Protein AF-A0A022R621-F1 (afdb_monomer)

Organism: Erythranthe guttata (NCBI:txid4155)

pLDDT: mean 72.98, std 20.82, range [35.72, 96.56]

Radius of gyration: 16.79 Å; Cα contacts (8 Å, |Δi|>4): 32; chains: 1; bounding box: 37×46×30 Å

Mean predicted aligned error: 13.06 Å

Secondary structure (DSSP, 8-state):
---------GGGTS-GGG-TTT--HHHHHHHHHHHHHHT-SSGGGSPPHHHHHHHHTTSSHHHHHHHH--SS-TTSSGGG-----S-GGGGS---

Foldseek 3Di:
DDDDPPDDDLVVVDDPVVDPVPDDSVLSVQLVLLVVLQPDPDPVSRDDPVVSVCSNVPPDSVVSVCVVPVDPPVPPPVVPPPDPPPDPPPVVPDD

Sequence (95 aa):
GKKIQREKKIEQIVDTELGVTECDRIDVGEVLQVGLFCTQYSPATRPKMSEGVRMLEGDGLAEKWAAAHNNSNYIHTKSHARAMTRTTITRACVV

InterPro domains:
  IPR052059 Cysteine-rich Ser/Thr receptor-like kinase [PTHR47973] (5-62)

Structure (mmCIF, N/CA/C/O backbone):
data_AF-A0A022R621-F1
#
_entry.id   AF-A0A022R621-F1
#
loop_
_atom_site.group_PDB
_atom_site.id
_atom_site.type_symbol
_atom_site.label_atom_id
_atom_site.label_alt_id
_atom_site.label_comp_id
_atom_site.label_asym_id
_atom_site.label_entity_id
_atom_site.label_seq_id
_atom_site.pdbx_PDB_ins_code
_atom_site.Cartn_x
_atom_site.Cartn_y
_atom_site.Cartn_z
_atom_site.occupancy
_atom_site.B_iso_or_equiv
_atom_site.auth_seq_id
_atom_site.auth_comp_id
_atom_site.auth_asym_id
_atom_site.auth_atom_id
_atom_site.pdbx_PDB_model_num
ATOM 1 N N . GLY A 1 1 ? 22.681 18.106 20.315 1.00 40.97 1 GLY A N 1
ATOM 2 C CA . GLY A 1 1 ? 21.835 17.614 19.207 1.00 40.97 1 GLY A CA 1
ATOM 3 C C . GLY A 1 1 ? 20.574 16.993 19.773 1.00 40.97 1 GLY A C 1
ATOM 4 O O . GLY A 1 1 ? 20.680 16.231 20.725 1.00 40.97 1 GLY A O 1
ATOM 5 N N . LYS A 1 2 ? 19.392 17.354 19.258 1.00 42.66 2 LYS A N 1
ATOM 6 C CA . LYS A 1 2 ? 18.106 16.816 19.732 1.00 42.66 2 LYS A CA 1
ATOM 7 C C . LYS A 1 2 ? 17.913 15.403 19.170 1.00 42.66 2 LYS A C 1
ATOM 9 O O . LYS A 1 2 ? 17.904 15.223 17.957 1.00 42.66 2 LYS A O 1
ATOM 14 N N . LYS A 1 3 ? 17.793 14.405 20.047 1.00 51.91 3 LYS A N 1
ATOM 15 C CA . LYS A 1 3 ? 17.411 13.039 19.670 1.00 51.91 3 LYS A CA 1
ATOM 16 C C . LYS A 1 3 ? 15.911 13.049 19.369 1.00 51.91 3 LYS A C 1
ATOM 18 O O . LYS A 1 3 ? 15.112 13.254 20.275 1.00 51.91 3 LYS A O 1
ATOM 23 N N . ILE A 1 4 ? 15.540 12.884 18.102 1.00 62.47 4 ILE A N 1
ATOM 24 C CA . ILE A 1 4 ? 14.146 12.671 17.702 1.00 62.47 4 ILE A CA 1
ATOM 25 C C . ILE A 1 4 ? 13.777 11.265 18.177 1.00 62.47 4 ILE A C 1
ATOM 27 O O . ILE A 1 4 ? 14.284 10.278 17.643 1.00 62.47 4 ILE A O 1
ATOM 31 N N . GLN A 1 5 ? 12.950 11.171 19.217 1.00 55.19 5 GLN A N 1
ATOM 32 C CA . GLN A 1 5 ? 12.362 9.899 19.620 1.00 55.19 5 GLN A CA 1
ATOM 33 C C . GLN A 1 5 ? 11.378 9.479 18.523 1.00 55.19 5 GLN A C 1
ATOM 35 O O . GLN A 1 5 ? 10.393 10.166 18.272 1.00 55.19 5 GLN A O 1
ATOM 40 N N . ARG A 1 6 ? 11.687 8.393 17.804 1.00 57.91 6 ARG A N 1
ATOM 41 C CA . ARG A 1 6 ? 10.773 7.788 16.826 1.00 57.91 6 ARG A CA 1
ATOM 42 C C . ARG A 1 6 ? 9.819 6.856 17.565 1.00 57.91 6 ARG A C 1
ATOM 44 O O . ARG A 1 6 ? 9.982 5.641 17.511 1.00 57.9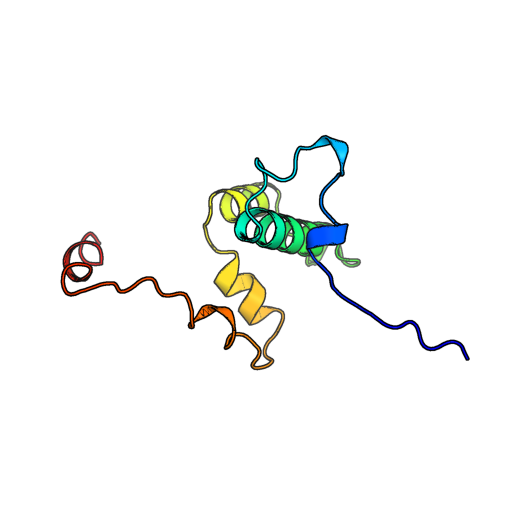1 6 ARG A O 1
ATOM 51 N N . GLU A 1 7 ? 8.848 7.417 18.269 1.00 58.22 7 GLU A N 1
ATOM 52 C CA . GLU A 1 7 ? 7.706 6.623 18.715 1.00 58.22 7 GLU A CA 1
ATOM 53 C C . GLU A 1 7 ? 6.795 6.363 17.507 1.00 58.22 7 GLU A C 1
ATOM 55 O O . GLU A 1 7 ? 6.429 7.282 16.776 1.00 58.22 7 GLU A O 1
ATOM 60 N N . LYS A 1 8 ? 6.489 5.089 17.239 1.00 61.12 8 LYS A N 1
ATOM 61 C CA . LYS A 1 8 ? 5.577 4.662 16.169 1.00 61.12 8 LYS A CA 1
ATOM 62 C C . LYS A 1 8 ? 4.280 4.181 16.805 1.00 61.12 8 LYS A C 1
ATOM 64 O O . LYS A 1 8 ? 4.153 2.996 17.106 1.00 61.12 8 LYS A O 1
ATOM 69 N N . LYS A 1 9 ? 3.323 5.083 17.017 1.00 71.00 9 LYS A N 1
ATOM 70 C CA . LYS A 1 9 ? 1.984 4.710 17.480 1.00 71.00 9 LYS A CA 1
ATOM 71 C C . LYS A 1 9 ? 1.008 4.775 16.305 1.00 71.00 9 LYS A C 1
ATOM 73 O O . LYS A 1 9 ? 0.671 5.860 15.853 1.00 71.00 9 LYS A O 1
ATOM 78 N N . ILE A 1 10 ? 0.554 3.616 15.817 1.00 71.50 10 ILE A N 1
ATOM 79 C CA . ILE A 1 10 ? -0.404 3.518 14.6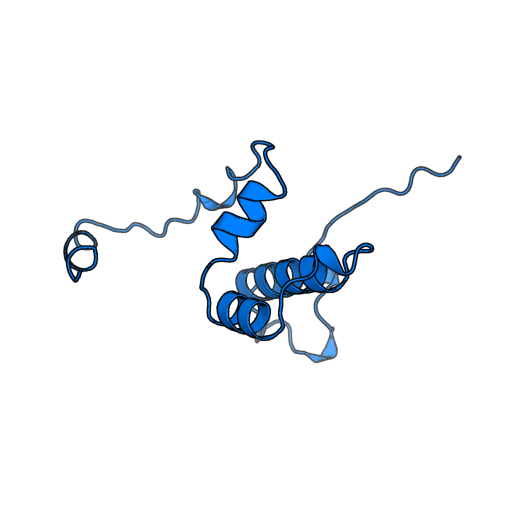93 1.00 71.50 10 ILE A CA 1
ATOM 80 C C . ILE A 1 10 ? -1.695 4.296 14.991 1.00 71.50 10 ILE A C 1
ATOM 82 O O . ILE A 1 10 ? -2.248 4.944 14.114 1.00 71.50 10 ILE A O 1
ATOM 86 N N . GLU A 1 11 ? -2.118 4.316 16.255 1.00 71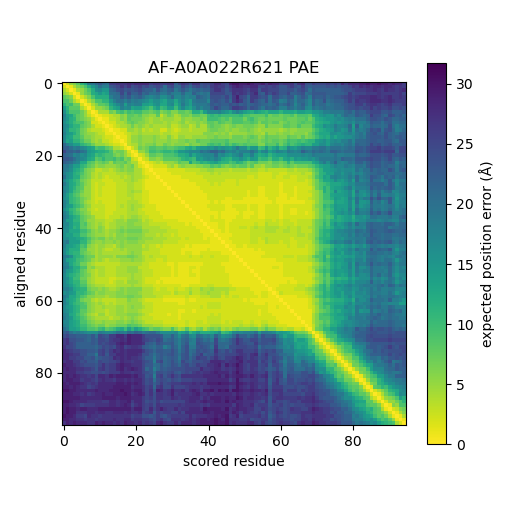.25 11 GLU A N 1
ATOM 87 C CA . GLU A 1 11 ? -3.307 5.047 16.719 1.00 71.25 11 GLU A CA 1
ATOM 88 C C . GLU A 1 11 ? -3.239 6.565 16.490 1.00 71.25 11 GL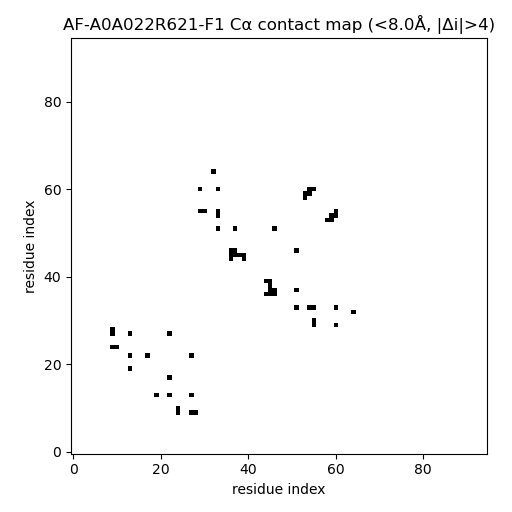U A C 1
ATOM 90 O O . GLU A 1 11 ? -4.271 7.217 16.504 1.00 71.25 11 GLU A O 1
ATOM 95 N N . GLN A 1 12 ? -2.047 7.139 16.306 1.00 78.62 12 GLN A N 1
ATOM 96 C CA . GLN A 1 12 ? -1.876 8.573 16.040 1.00 78.62 12 GLN A CA 1
ATOM 97 C C . GLN A 1 12 ? -1.893 8.909 14.543 1.00 78.62 12 GLN A C 1
ATOM 99 O O . GLN A 1 12 ? -1.748 10.072 14.181 1.00 78.62 12 GLN A O 1
ATOM 104 N N . ILE A 1 13 ? -1.993 7.894 13.680 1.00 80.75 13 ILE A N 1
ATOM 105 C CA . ILE A 1 13 ? -1.940 8.043 12.219 1.00 80.75 13 ILE A CA 1
ATOM 106 C C . ILE A 1 13 ? -3.351 8.087 11.624 1.00 80.75 13 ILE A C 1
ATOM 108 O O . ILE A 1 13 ? -3.541 8.637 10.544 1.00 80.75 13 ILE A O 1
ATOM 112 N N . VAL A 1 14 ? -4.337 7.522 12.324 1.00 83.00 14 VAL A N 1
ATOM 113 C CA . VAL A 1 14 ? -5.739 7.548 11.900 1.00 83.00 14 VAL A CA 1
ATOM 114 C C . VAL A 1 14 ? -6.306 8.944 12.139 1.00 83.00 14 VAL A C 1
ATOM 116 O O . VAL A 1 14 ? -6.136 9.499 13.225 1.00 83.00 14 VAL A O 1
ATOM 119 N N . ASP A 1 15 ? -6.966 9.503 11.124 1.00 84.44 15 ASP A N 1
ATOM 120 C CA . ASP A 1 15 ? -7.688 10.770 11.247 1.00 84.44 15 ASP A CA 1
ATOM 121 C C . ASP A 1 15 ? -8.756 10.656 12.346 1.00 84.44 15 ASP A C 1
ATOM 123 O O . ASP A 1 15 ? -9.499 9.673 12.410 1.00 84.44 15 ASP A O 1
ATOM 127 N N . THR A 1 16 ? -8.836 11.654 13.223 1.00 82.44 16 THR A N 1
ATOM 128 C CA . THR A 1 16 ? -9.803 11.675 14.326 1.00 82.44 16 THR A CA 1
ATOM 129 C C . THR A 1 16 ? -11.248 11.743 13.842 1.00 82.44 16 THR A C 1
ATOM 131 O O . THR A 1 16 ? -12.138 11.268 14.546 1.00 82.44 16 THR A O 1
ATOM 134 N N . GLU A 1 17 ? -11.479 12.276 12.641 1.00 83.12 17 GLU A N 1
ATOM 135 C CA . GLU A 1 17 ? -12.807 12.400 12.034 1.00 83.12 17 GLU A CA 1
ATOM 136 C C . GLU A 1 17 ? -13.276 11.104 11.349 1.00 83.12 17 GLU A C 1
ATOM 138 O O . GLU A 1 17 ? -14.463 10.956 11.073 1.00 83.12 17 GLU A O 1
ATOM 143 N N . LEU A 1 18 ? -12.377 10.138 11.106 1.00 76.25 18 LEU A N 1
ATOM 144 C CA . LEU A 1 18 ? -12.704 8.863 10.444 1.00 76.25 18 LEU A CA 1
ATOM 145 C C . LEU A 1 18 ? -13.420 7.850 11.356 1.00 76.25 18 LEU A C 1
ATOM 147 O O . LEU A 1 18 ? -13.764 6.770 10.896 1.00 76.25 18 LEU A O 1
ATOM 151 N N . GLY A 1 19 ? -13.673 8.181 12.627 1.00 65.06 19 GLY A N 1
ATOM 152 C CA . GLY A 1 19 ? -14.369 7.299 13.564 1.00 65.06 19 GLY A CA 1
ATOM 153 C C . GLY A 1 19 ? -13.532 6.073 13.960 1.00 65.06 19 GLY A C 1
ATOM 154 O O . GLY A 1 19 ? -13.274 5.160 13.184 1.00 65.06 19 GLY A O 1
ATOM 155 N N . VAL A 1 20 ? -13.138 5.992 15.233 1.00 59.16 20 VAL A N 1
ATOM 156 C CA . VAL A 1 20 ? -12.209 4.955 15.744 1.00 59.16 20 VAL A CA 1
ATOM 157 C C . VAL A 1 20 ? -12.752 3.519 15.600 1.00 59.16 20 VAL A C 1
ATOM 159 O O . VAL A 1 20 ? -11.999 2.554 15.693 1.00 59.16 20 VAL A O 1
ATOM 162 N N . THR A 1 21 ? -14.059 3.360 15.387 1.00 67.19 21 THR A N 1
ATOM 163 C CA . THR A 1 21 ? -14.733 2.062 15.246 1.00 67.19 21 THR A CA 1
ATOM 164 C C . THR A 1 21 ? -14.676 1.475 13.838 1.00 67.19 21 THR A C 1
ATOM 166 O O . THR A 1 21 ? -14.936 0.284 13.694 1.00 67.19 21 THR A O 1
ATOM 169 N N . GLU A 1 22 ? -14.376 2.279 12.814 1.00 66.12 22 GLU A N 1
ATOM 170 C CA . GLU A 1 22 ? -14.429 1.851 11.406 1.00 66.12 22 GLU A CA 1
ATOM 171 C C . GLU A 1 22 ? -13.059 1.433 10.853 1.00 66.12 22 GLU A C 1
ATOM 173 O O . GLU A 1 22 ? -12.991 0.697 9.873 1.00 66.12 22 GLU A O 1
ATOM 178 N N . CYS A 1 23 ? -11.962 1.844 11.498 1.00 69.31 23 CYS A N 1
ATOM 179 C CA . CYS A 1 23 ? -10.606 1.487 11.084 1.00 69.31 23 CYS A CA 1
ATOM 180 C C . CYS A 1 23 ? -10.027 0.355 11.946 1.00 69.31 23 CYS A C 1
ATOM 182 O O . CYS A 1 23 ? -9.596 0.592 13.080 1.00 69.31 23 CYS A O 1
ATOM 184 N N . ASP A 1 24 ? -9.945 -0.865 11.400 1.00 82.06 24 ASP A N 1
ATOM 185 C CA . ASP A 1 24 ? -9.154 -1.924 12.032 1.00 82.06 24 ASP A CA 1
ATOM 186 C C . ASP A 1 24 ? -7.669 -1.523 12.026 1.00 82.06 24 ASP A C 1
ATOM 188 O O . ASP A 1 24 ? -7.118 -1.012 11.048 1.00 82.06 24 ASP A O 1
ATOM 192 N N . ARG A 1 25 ? -6.988 -1.761 13.148 1.00 79.75 25 ARG A N 1
ATOM 193 C CA . ARG A 1 25 ? -5.557 -1.481 13.309 1.00 79.75 25 ARG A CA 1
ATOM 194 C C . ARG A 1 25 ? -4.711 -2.241 12.295 1.00 79.75 25 ARG A C 1
ATOM 196 O O . ARG A 1 25 ? -3.625 -1.769 11.957 1.00 79.75 25 ARG A O 1
ATOM 203 N N . ILE A 1 26 ? -5.179 -3.416 11.874 1.00 83.56 26 ILE A N 1
ATOM 204 C CA . ILE A 1 26 ? -4.513 -4.240 10.864 1.00 83.56 26 ILE A CA 1
ATOM 205 C C . ILE A 1 26 ? -4.550 -3.515 9.517 1.00 83.56 26 ILE A C 1
ATOM 207 O O . ILE A 1 26 ? -3.482 -3.200 8.993 1.00 83.56 26 ILE A O 1
ATOM 211 N N . ASP A 1 27 ? -5.738 -3.135 9.046 1.00 86.25 27 ASP A N 1
ATOM 212 C CA . ASP A 1 27 ? -5.931 -2.433 7.771 1.00 86.25 27 ASP A CA 1
ATOM 213 C C . ASP A 1 27 ? -5.148 -1.117 7.727 1.00 86.25 27 ASP A C 1
ATOM 215 O O . ASP A 1 27 ? -4.427 -0.836 6.771 1.00 86.25 27 ASP A O 1
ATOM 219 N N . VAL A 1 28 ? -5.198 -0.326 8.805 1.00 87.44 28 VAL A N 1
ATOM 220 C CA . VAL A 1 28 ? -4.407 0.912 8.917 1.00 87.44 28 VAL A CA 1
ATOM 221 C C . VAL A 1 28 ? -2.912 0.615 8.8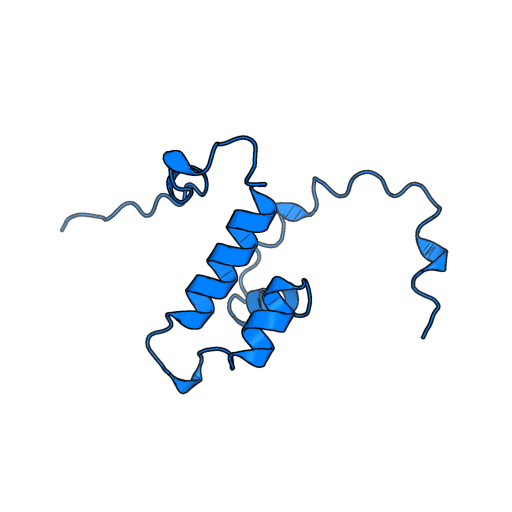13 1.00 87.44 28 VAL A C 1
ATOM 223 O O . VAL A 1 28 ? -2.169 1.355 8.166 1.00 87.44 28 VAL A O 1
ATOM 226 N N . GLY A 1 29 ? -2.454 -0.460 9.456 1.00 87.69 29 GLY A N 1
ATOM 227 C CA . GLY A 1 29 ? -1.071 -0.907 9.389 1.00 87.69 29 GLY A CA 1
ATOM 228 C C . GLY A 1 29 ? -0.654 -1.282 7.969 1.00 87.69 29 GLY A C 1
ATOM 229 O O . GLY A 1 29 ? 0.404 -0.845 7.517 1.00 87.69 29 GLY A O 1
ATOM 230 N N . GLU A 1 30 ? -1.475 -2.046 7.256 1.00 90.94 30 GLU A N 1
ATOM 231 C CA . GLU A 1 30 ? -1.205 -2.477 5.884 1.00 90.94 30 GLU A CA 1
ATOM 232 C C . GLU A 1 30 ? -1.224 -1.297 4.911 1.00 90.94 30 GLU A C 1
ATOM 234 O O . GLU A 1 30 ? -0.246 -1.081 4.192 1.00 90.94 30 GLU A O 1
ATOM 239 N N . VAL A 1 31 ? -2.253 -0.448 4.966 1.00 92.19 31 VAL A N 1
ATOM 240 C CA . VAL A 1 31 ? -2.346 0.776 4.155 1.00 92.19 31 VAL A CA 1
ATOM 241 C C . VAL A 1 31 ? -1.150 1.693 4.411 1.00 92.19 31 VAL A C 1
ATOM 243 O O . VAL A 1 31 ? -0.560 2.224 3.467 1.00 92.19 31 VAL A O 1
ATOM 246 N N . LEU A 1 32 ? -0.722 1.839 5.669 1.00 91.56 32 LEU A N 1
ATOM 247 C CA . LEU A 1 32 ? 0.475 2.604 6.010 1.00 91.56 32 LEU A CA 1
ATOM 248 C C . LEU A 1 32 ? 1.741 1.994 5.392 1.00 91.56 32 LEU A C 1
ATOM 250 O O . LEU A 1 32 ? 2.586 2.735 4.888 1.00 91.56 32 LEU A O 1
ATOM 254 N N . GLN A 1 33 ? 1.892 0.667 5.409 1.00 92.88 33 GLN A N 1
ATOM 255 C CA . GLN A 1 33 ? 3.021 -0.015 4.768 1.00 92.88 33 GLN A CA 1
ATOM 256 C C . GLN A 1 33 ? 3.021 0.186 3.247 1.00 92.88 33 GLN A C 1
ATOM 258 O O . GLN A 1 33 ? 4.076 0.488 2.679 1.00 92.88 33 GLN A O 1
ATOM 263 N N . VAL A 1 34 ? 1.859 0.103 2.588 1.00 94.81 34 VAL A N 1
ATOM 264 C CA . VAL A 1 34 ? 1.727 0.434 1.158 1.00 94.81 34 VAL A CA 1
ATOM 265 C C . VAL A 1 34 ? 2.111 1.897 0.913 1.00 94.81 34 VAL A C 1
ATOM 267 O O . VAL A 1 34 ? 2.935 2.183 0.044 1.00 94.81 34 VAL A O 1
ATOM 270 N N . GLY A 1 35 ? 1.599 2.832 1.720 1.00 94.38 35 GLY A N 1
ATOM 271 C CA . GLY A 1 35 ? 1.922 4.259 1.629 1.00 94.38 35 GLY A CA 1
ATOM 272 C C . GLY A 1 35 ? 3.417 4.556 1.801 1.00 94.38 35 GLY A C 1
ATOM 273 O O . GLY A 1 35 ? 3.987 5.368 1.066 1.00 94.38 35 GLY A O 1
ATOM 274 N N . LEU A 1 36 ? 4.086 3.845 2.713 1.00 92.50 36 LEU A N 1
ATOM 275 C CA . LEU A 1 36 ? 5.539 3.898 2.903 1.00 92.50 36 LEU A CA 1
ATOM 276 C C . LEU A 1 36 ? 6.302 3.433 1.657 1.00 92.50 36 LEU A C 1
ATOM 278 O O . LEU A 1 36 ? 7.301 4.053 1.296 1.00 92.50 36 LEU A O 1
ATOM 282 N N . PHE A 1 37 ? 5.838 2.384 0.975 1.00 93.56 37 PHE A N 1
ATOM 283 C CA . PHE A 1 37 ? 6.418 1.958 -0.300 1.00 93.56 37 PHE A CA 1
ATOM 284 C C . PHE A 1 37 ? 6.174 2.984 -1.421 1.00 93.56 37 PHE A C 1
ATOM 286 O O . PHE A 1 37 ? 7.086 3.280 -2.193 1.00 93.56 37 PHE A O 1
ATOM 293 N N . CYS A 1 38 ? 4.982 3.581 -1.494 1.00 95.56 38 CYS A N 1
ATOM 294 C CA . CYS A 1 38 ? 4.622 4.575 -2.513 1.00 95.56 38 CYS A CA 1
ATOM 295 C C . CYS A 1 38 ? 5.393 5.899 -2.394 1.00 95.56 38 CYS A C 1
ATOM 297 O O . CYS A 1 38 ? 5.616 6.579 -3.395 1.00 95.56 38 CYS A O 1
ATOM 299 N N . THR A 1 39 ? 5.820 6.269 -1.186 1.00 93.88 39 THR A N 1
ATOM 300 C CA . THR A 1 39 ? 6.476 7.559 -0.903 1.00 93.88 39 THR A CA 1
ATOM 301 C C . THR A 1 39 ? 7.999 7.466 -0.810 1.00 93.88 39 THR A C 1
ATOM 303 O O . THR A 1 39 ? 8.662 8.425 -0.411 1.00 93.88 39 THR A O 1
ATOM 306 N N . GLN A 1 40 ? 8.590 6.335 -1.215 1.00 89.75 40 GLN A N 1
ATOM 307 C CA . GLN A 1 40 ? 10.040 6.167 -1.200 1.00 89.75 40 GLN A CA 1
ATOM 308 C C . GLN A 1 40 ? 10.752 7.235 -2.037 1.00 89.75 40 GLN A C 1
ATOM 310 O O . GLN A 1 40 ? 10.294 7.653 -3.106 1.00 89.75 40 GLN A O 1
ATOM 315 N N . TYR A 1 41 ? 11.912 7.663 -1.538 1.00 93.25 41 TYR A N 1
ATOM 316 C CA . TYR A 1 41 ? 12.724 8.699 -2.170 1.00 93.25 41 TYR A CA 1
ATOM 317 C C . TYR A 1 41 ? 13.070 8.346 -3.623 1.00 93.25 41 TYR A C 1
ATOM 319 O O . TYR A 1 41 ? 12.877 9.168 -4.516 1.00 93.25 41 TYR A O 1
ATOM 327 N N . SER A 1 42 ? 13.510 7.106 -3.865 1.00 92.81 42 SER A N 1
ATOM 328 C CA . SER A 1 42 ? 13.811 6.616 -5.210 1.00 92.81 42 SER A CA 1
ATOM 329 C C . SER A 1 42 ? 12.526 6.239 -5.956 1.00 92.81 42 SER A C 1
ATOM 331 O O . SER A 1 42 ? 11.799 5.360 -5.495 1.00 92.81 42 SER A O 1
ATOM 333 N N . PRO A 1 43 ? 12.242 6.825 -7.135 1.00 92.75 43 PRO A N 1
ATOM 334 C CA . PRO A 1 43 ? 11.091 6.429 -7.946 1.00 92.75 43 PRO A CA 1
ATOM 335 C C . PRO A 1 43 ? 11.143 4.967 -8.398 1.00 92.75 43 PRO A C 1
ATOM 337 O O . PRO A 1 43 ? 10.100 4.344 -8.557 1.00 92.75 43 PRO A O 1
ATOM 340 N N . ALA A 1 44 ? 12.346 4.411 -8.576 1.00 92.88 44 ALA A N 1
ATOM 341 C CA . ALA A 1 44 ? 12.540 3.046 -9.061 1.00 92.88 44 ALA A CA 1
ATOM 342 C C . ALA A 1 44 ? 12.140 1.968 -8.041 1.00 92.88 44 ALA A C 1
ATOM 344 O O . ALA A 1 44 ? 11.922 0.823 -8.423 1.00 92.88 44 ALA A O 1
ATOM 345 N N . THR A 1 45 ? 12.064 2.314 -6.753 1.00 90.12 45 THR A N 1
ATOM 346 C CA . THR A 1 45 ? 11.692 1.374 -5.685 1.00 90.12 45 THR A CA 1
ATOM 347 C C . THR A 1 45 ? 10.214 1.474 -5.303 1.00 90.12 45 THR A C 1
ATOM 349 O O . THR A 1 45 ? 9.703 0.621 -4.575 1.00 90.12 45 THR A O 1
ATOM 352 N N . ARG A 1 46 ? 9.505 2.486 -5.824 1.00 94.31 46 ARG A N 1
ATOM 353 C CA . ARG A 1 46 ? 8.060 2.628 -5.643 1.00 94.31 46 ARG A CA 1
ATOM 354 C C . ARG A 1 46 ? 7.333 1.507 -6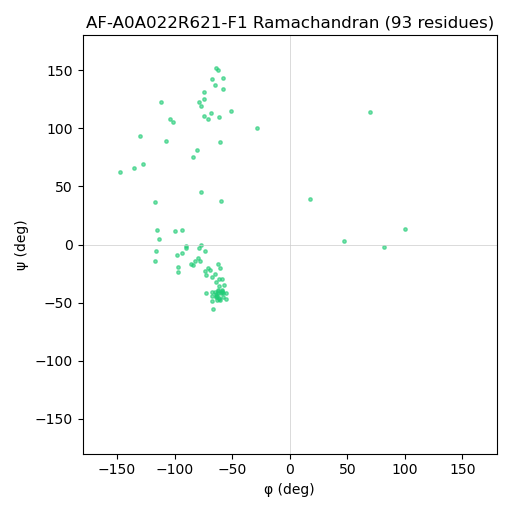.390 1.00 94.31 46 ARG A C 1
ATOM 356 O O . ARG A 1 46 ? 7.742 1.143 -7.495 1.00 94.31 46 ARG A O 1
ATOM 363 N N . PRO A 1 47 ? 6.246 0.967 -5.824 1.00 96.00 47 PRO A N 1
ATOM 364 C CA . PRO A 1 47 ? 5.416 0.002 -6.523 1.00 96.00 47 PRO A CA 1
ATOM 365 C C . PRO A 1 47 ? 4.795 0.638 -7.768 1.00 96.00 47 PRO A C 1
ATOM 367 O O . PRO A 1 47 ? 4.487 1.833 -7.798 1.00 96.00 47 PRO A O 1
ATOM 370 N N . LYS A 1 48 ? 4.543 -0.186 -8.787 1.00 96.50 48 LYS A N 1
ATOM 371 C CA . LYS A 1 48 ? 3.611 0.210 -9.850 1.00 96.50 48 LYS A CA 1
ATOM 372 C C . LYS A 1 48 ? 2.220 0.380 -9.242 1.00 96.50 48 LYS A C 1
ATOM 374 O O . LYS A 1 48 ? 1.873 -0.328 -8.303 1.00 96.50 48 LYS A O 1
ATOM 379 N N . MET A 1 49 ? 1.386 1.241 -9.821 1.00 95.06 49 MET A N 1
ATOM 380 C CA . MET A 1 49 ? 0.016 1.431 -9.324 1.00 95.06 49 MET A CA 1
ATOM 381 C C . MET A 1 49 ? -0.777 0.119 -9.251 1.00 95.06 49 MET A C 1
ATOM 383 O O . MET A 1 49 ? -1.430 -0.137 -8.248 1.00 95.06 49 MET A O 1
ATOM 387 N N . SER A 1 50 ? -0.659 -0.749 -10.261 1.00 96.50 50 SER A N 1
ATOM 388 C CA . SER A 1 50 ? -1.313 -2.066 -10.266 1.00 96.50 50 SER A CA 1
ATOM 389 C C . SER A 1 50 ? -0.808 -3.004 -9.169 1.00 96.50 50 SER A C 1
ATOM 391 O O . SER A 1 50 ? -1.562 -3.820 -8.656 1.00 96.50 50 SER A O 1
ATOM 393 N N . GLU A 1 51 ? 0.464 -2.892 -8.799 1.00 96.56 51 GLU A N 1
ATOM 394 C CA . GLU A 1 51 ? 1.040 -3.651 -7.693 1.00 96.56 51 GLU A CA 1
ATOM 395 C C . GLU A 1 51 ? 0.544 -3.109 -6.349 1.00 96.56 51 GLU A C 1
ATOM 397 O O . GLU A 1 51 ? 0.160 -3.887 -5.488 1.00 96.56 51 GLU A O 1
ATOM 402 N N . GLY A 1 52 ? 0.473 -1.782 -6.198 1.00 95.00 52 GLY A N 1
ATOM 403 C CA . GLY A 1 52 ? -0.101 -1.147 -5.012 1.00 95.00 52 GLY A CA 1
ATOM 404 C C . GLY A 1 52 ? -1.562 -1.540 -4.781 1.00 95.00 52 GLY A C 1
ATOM 405 O O . GLY A 1 52 ? -1.931 -1.829 -3.650 1.00 95.00 52 GLY A O 1
ATOM 406 N N . VAL A 1 53 ? -2.372 -1.621 -5.843 1.00 96.31 53 VAL A N 1
ATOM 407 C CA . VAL A 1 53 ? -3.763 -2.101 -5.749 1.00 96.31 53 VAL A CA 1
ATOM 408 C C . VAL A 1 53 ? -3.814 -3.556 -5.284 1.00 96.31 53 VAL A C 1
ATOM 410 O O . VAL A 1 53 ? -4.508 -3.838 -4.316 1.00 96.31 53 VAL A O 1
ATOM 413 N N . ARG A 1 54 ? -3.018 -4.456 -5.877 1.00 95.94 54 ARG A N 1
ATOM 414 C CA . ARG A 1 54 ? -2.959 -5.863 -5.434 1.00 95.94 54 ARG A CA 1
ATOM 415 C C . ARG A 1 54 ? -2.550 -5.999 -3.967 1.00 95.94 54 ARG A C 1
ATOM 417 O O . ARG A 1 54 ? -3.133 -6.795 -3.241 1.00 95.94 54 ARG A O 1
ATOM 424 N N . MET A 1 55 ? -1.597 -5.181 -3.519 1.00 95.75 55 MET A N 1
ATOM 425 C CA . MET A 1 55 ? -1.185 -5.135 -2.114 1.00 95.75 55 MET A CA 1
ATOM 426 C C . MET A 1 55 ? -2.331 -4.698 -1.192 1.00 95.75 55 MET A C 1
ATOM 428 O O . MET A 1 55 ? -2.474 -5.266 -0.116 1.00 95.75 55 MET A O 1
ATOM 432 N N . LEU A 1 56 ? -3.157 -3.731 -1.610 1.00 94.50 56 LEU A N 1
ATOM 433 C CA . LEU A 1 56 ? -4.344 -3.294 -0.861 1.00 94.50 56 LEU A CA 1
ATOM 434 C C . LEU A 1 56 ? -5.489 -4.318 -0.894 1.00 94.50 56 LEU A C 1
ATOM 436 O O . LEU A 1 56 ? -6.295 -4.358 0.027 1.00 94.50 56 LEU A O 1
ATOM 440 N N . GLU A 1 57 ? -5.556 -5.157 -1.925 1.00 94.62 57 GLU A N 1
ATOM 441 C CA . GLU A 1 57 ? -6.498 -6.282 -2.020 1.00 94.62 57 GLU A CA 1
ATOM 442 C C . GLU A 1 57 ? -6.049 -7.509 -1.196 1.00 94.62 57 GLU A C 1
ATOM 444 O O . GLU A 1 57 ? -6.778 -8.499 -1.120 1.00 94.62 57 GLU A O 1
ATOM 449 N N . GLY A 1 58 ? -4.870 -7.445 -0.562 1.00 88.81 58 GLY A N 1
ATOM 450 C CA . GLY A 1 58 ? -4.338 -8.480 0.330 1.00 88.81 58 GLY A CA 1
ATOM 451 C C . GLY A 1 58 ? -3.294 -9.411 -0.297 1.00 88.81 58 GLY A C 1
ATOM 452 O O . GLY A 1 58 ? -2.973 -10.443 0.290 1.00 88.81 58 GLY A O 1
ATOM 453 N N . ASP A 1 59 ? -2.750 -9.079 -1.472 1.00 93.12 59 ASP A N 1
ATOM 454 C CA . ASP A 1 59 ? -1.801 -9.923 -2.208 1.00 93.12 59 ASP A CA 1
ATOM 455 C C . ASP A 1 59 ? -0.380 -9.319 -2.255 1.00 93.12 59 ASP A C 1
ATOM 457 O O . ASP A 1 59 ? -0.157 -8.213 -2.753 1.00 93.12 59 ASP A O 1
ATOM 461 N N . GLY A 1 60 ? 0.615 -10.062 -1.760 1.00 92.00 60 GLY A N 1
ATOM 462 C CA . GLY A 1 60 ? 2.044 -9.773 -1.953 1.00 92.00 60 GLY A CA 1
ATOM 463 C C . GLY A 1 60 ? 2.681 -8.721 -1.030 1.00 92.00 60 GLY A C 1
ATOM 464 O O . GLY A 1 60 ? 3.885 -8.462 -1.135 1.00 92.00 60 GLY A O 1
ATOM 465 N N . LEU A 1 61 ? 1.921 -8.090 -0.124 1.00 94.50 61 LEU A N 1
ATOM 466 C CA . LEU A 1 61 ? 2.456 -7.077 0.800 1.00 94.50 61 LEU A CA 1
ATOM 467 C C . LEU A 1 61 ? 3.421 -7.684 1.832 1.00 94.50 61 LEU A C 1
ATOM 469 O O . LEU A 1 61 ? 4.491 -7.119 2.073 1.00 94.50 61 LEU A O 1
ATOM 473 N N . ALA A 1 62 ? 3.078 -8.830 2.423 1.00 91.06 62 ALA A N 1
ATOM 474 C CA . ALA A 1 62 ? 3.861 -9.445 3.495 1.00 91.06 62 ALA A CA 1
ATOM 475 C C . ALA A 1 62 ? 5.258 -9.874 3.019 1.00 91.06 62 ALA A C 1
ATOM 477 O O . ALA A 1 62 ? 6.265 -9.590 3.674 1.00 91.06 62 ALA A O 1
ATOM 478 N N . GLU A 1 63 ? 5.332 -10.504 1.849 1.00 92.31 63 GLU A N 1
ATOM 479 C CA . GLU A 1 63 ? 6.568 -10.964 1.219 1.00 92.31 63 GLU A CA 1
ATOM 480 C C . GLU A 1 63 ? 7.459 -9.775 0.860 1.00 92.31 63 GLU A C 1
ATOM 482 O O . GLU A 1 63 ? 8.656 -9.767 1.161 1.00 92.31 63 GLU A O 1
ATOM 487 N N . LYS A 1 64 ? 6.866 -8.733 0.267 1.00 91.31 64 LYS A N 1
ATOM 488 C CA . LYS A 1 64 ? 7.581 -7.513 -0.114 1.00 91.31 64 LYS A CA 1
ATOM 489 C C . LYS A 1 64 ? 8.105 -6.756 1.104 1.00 91.31 64 LYS A C 1
ATOM 491 O O . LYS A 1 64 ? 9.241 -6.277 1.095 1.00 91.31 64 LYS A O 1
ATOM 496 N N . TRP A 1 65 ? 7.308 -6.672 2.168 1.00 91.25 65 TRP A N 1
ATOM 497 C CA . TRP A 1 65 ? 7.714 -6.058 3.428 1.00 91.25 65 TRP A CA 1
ATOM 498 C C . TRP A 1 65 ? 8.870 -6.815 4.088 1.00 91.25 65 TRP A C 1
ATOM 500 O O . TRP A 1 65 ? 9.843 -6.185 4.513 1.00 91.25 65 TRP A O 1
ATOM 510 N N . ALA A 1 66 ? 8.801 -8.150 4.118 1.00 89.06 66 ALA A N 1
ATOM 511 C CA . ALA A 1 66 ? 9.864 -9.004 4.639 1.00 89.06 66 ALA A CA 1
ATOM 512 C C . ALA A 1 66 ? 11.169 -8.840 3.845 1.00 89.06 66 ALA A C 1
ATOM 514 O O . ALA A 1 66 ? 12.218 -8.610 4.443 1.00 89.06 66 ALA A O 1
ATOM 515 N N . ALA A 1 67 ? 11.097 -8.858 2.510 1.00 88.75 67 ALA A N 1
ATOM 516 C CA . ALA A 1 67 ? 12.259 -8.670 1.641 1.00 88.75 67 ALA A CA 1
ATOM 517 C C . ALA A 1 67 ? 12.931 -7.297 1.834 1.00 88.75 67 ALA A C 1
ATOM 519 O O . ALA A 1 67 ? 14.157 -7.190 1.786 1.00 88.75 67 ALA A O 1
ATOM 520 N N . ALA A 1 68 ? 12.144 -6.247 2.088 1.00 85.06 68 ALA A N 1
ATOM 521 C CA . ALA A 1 68 ? 12.660 -4.903 2.347 1.00 85.06 68 ALA A CA 1
ATOM 522 C C . ALA A 1 68 ? 13.307 -4.748 3.739 1.00 85.06 68 ALA A C 1
ATOM 524 O O . ALA A 1 68 ? 14.127 -3.851 3.939 1.00 85.06 68 ALA A O 1
ATOM 525 N N . HIS A 1 69 ? 12.955 -5.606 4.702 1.00 73.75 69 HIS A N 1
ATOM 526 C CA . HIS A 1 69 ? 13.368 -5.499 6.101 1.00 73.75 69 HIS A CA 1
ATOM 527 C C . HIS A 1 69 ? 13.818 -6.855 6.658 1.00 73.75 69 HIS A C 1
ATOM 529 O O . HIS A 1 69 ? 13.204 -7.359 7.596 1.00 73.75 69 HIS A O 1
ATOM 535 N N . ASN A 1 70 ? 14.918 -7.412 6.136 1.00 60.94 70 ASN A N 1
ATOM 536 C CA . ASN A 1 70 ? 15.562 -8.670 6.572 1.00 60.94 70 ASN A CA 1
ATOM 537 C C . ASN A 1 70 ? 16.050 -8.699 8.054 1.00 60.94 70 ASN A C 1
ATOM 539 O O . ASN A 1 70 ? 17.092 -9.269 8.365 1.00 60.94 70 ASN A O 1
ATOM 543 N N . ASN A 1 71 ? 15.324 -8.102 9.004 1.00 48.66 71 ASN A N 1
ATOM 544 C CA . ASN A 1 71 ? 15.631 -8.082 10.426 1.00 48.66 71 ASN A CA 1
ATOM 545 C C . ASN A 1 71 ? 14.407 -8.497 11.272 1.00 48.66 71 ASN A C 1
ATOM 547 O O . ASN A 1 71 ? 1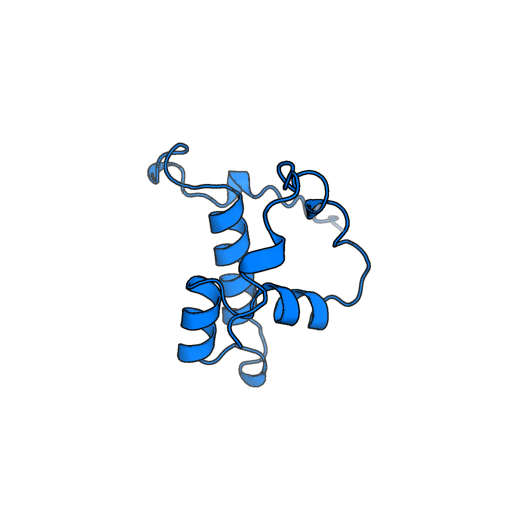3.539 -7.682 11.580 1.00 48.66 71 ASN A O 1
ATOM 551 N N . SER A 1 72 ? 14.353 -9.797 11.587 1.00 48.91 72 SER A N 1
ATOM 552 C CA . SER A 1 72 ? 13.776 -10.508 12.750 1.00 48.91 72 SER A CA 1
ATOM 553 C C . SER A 1 72 ? 12.740 -9.825 13.681 1.00 48.91 72 SER A C 1
ATOM 555 O O . SER A 1 72 ? 12.767 -10.055 14.888 1.00 48.91 72 SER A O 1
ATOM 557 N N . ASN A 1 73 ? 11.788 -9.034 13.181 1.00 49.56 73 ASN A N 1
ATOM 558 C CA . ASN A 1 73 ? 10.651 -8.526 13.974 1.00 49.56 73 ASN A CA 1
ATOM 559 C C . ASN A 1 73 ? 9.281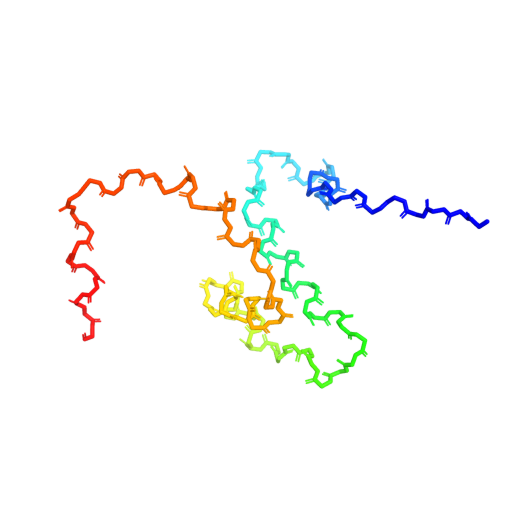 -9.050 13.506 1.00 49.56 73 ASN A C 1
ATOM 561 O O . ASN A 1 73 ? 8.242 -8.624 14.006 1.00 49.56 73 ASN A O 1
ATOM 565 N N . TYR A 1 74 ? 9.267 -10.065 12.637 1.00 48.88 74 TYR A N 1
ATOM 566 C CA . TYR A 1 74 ? 8.086 -10.880 12.320 1.00 48.88 74 TYR A CA 1
ATOM 567 C C . TYR A 1 74 ? 7.799 -11.910 13.440 1.00 48.88 74 TYR A C 1
ATOM 569 O O . TYR A 1 74 ? 7.618 -13.098 13.197 1.00 48.88 74 TYR A O 1
ATOM 577 N N . ILE A 1 75 ? 7.851 -11.489 14.708 1.00 49.09 75 ILE A N 1
ATOM 578 C CA . ILE A 1 75 ? 7.526 -12.350 15.863 1.00 49.09 75 ILE A CA 1
ATOM 579 C C . ILE A 1 75 ? 6.314 -11.816 16.640 1.00 49.09 75 ILE A C 1
ATOM 581 O O . ILE A 1 75 ? 5.700 -12.572 17.385 1.00 49.09 75 ILE A O 1
ATOM 585 N N . HIS A 1 76 ? 5.870 -10.571 16.421 1.00 44.88 76 HIS A N 1
ATOM 586 C CA . HIS A 1 76 ? 4.717 -10.052 17.167 1.00 44.88 76 HIS A CA 1
ATOM 587 C C . HIS A 1 76 ? 3.344 -10.399 16.560 1.00 44.88 76 HIS A C 1
ATOM 589 O O . HIS A 1 76 ? 2.347 -10.353 17.267 1.00 44.88 76 HIS A O 1
ATOM 595 N N . THR A 1 77 ? 3.262 -10.817 15.292 1.00 43.56 77 THR A N 1
ATOM 596 C CA . THR A 1 77 ? 1.970 -11.143 14.650 1.00 43.56 77 THR A CA 1
ATOM 597 C C . THR A 1 77 ? 1.580 -12.620 14.732 1.00 43.56 77 THR A C 1
ATOM 599 O O . THR A 1 77 ? 0.445 -12.966 14.417 1.00 43.56 77 THR A O 1
ATOM 602 N N . LYS A 1 78 ? 2.455 -13.512 15.224 1.00 38.53 78 LYS A N 1
ATOM 603 C CA . LYS A 1 78 ? 2.096 -14.932 15.412 1.00 38.53 78 LYS A CA 1
ATOM 604 C C . LYS A 1 78 ? 1.274 -15.214 16.678 1.00 38.53 78 LYS A C 1
ATOM 606 O O . LYS A 1 78 ? 0.734 -16.310 16.789 1.00 38.53 78 LYS A O 1
ATOM 611 N N . SER A 1 79 ? 1.130 -14.269 17.613 1.00 35.72 79 SER A N 1
ATOM 612 C CA . SER A 1 79 ? 0.359 -14.501 18.851 1.00 35.72 79 SER A CA 1
ATOM 613 C C . SER A 1 79 ? -1.160 -14.425 18.666 1.00 35.72 79 SER A C 1
ATOM 615 O O . SER A 1 79 ? -1.893 -14.910 19.522 1.00 35.72 79 SER A O 1
ATOM 617 N N . HIS A 1 80 ? -1.639 -13.891 17.540 1.00 39.41 80 HIS A N 1
ATOM 618 C CA . HIS A 1 80 ? -3.061 -13.864 17.192 1.00 39.41 80 HIS A CA 1
ATOM 619 C 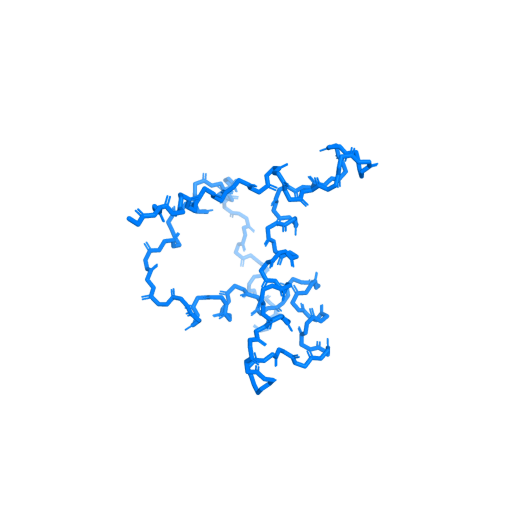C . HIS A 1 80 ? -3.371 -14.673 15.925 1.00 39.41 80 HIS A C 1
ATOM 621 O O . HIS A 1 80 ? -4.291 -14.364 15.171 1.00 39.41 80 HIS A O 1
ATOM 627 N N . ALA A 1 81 ? -2.666 -15.794 15.742 1.00 45.19 81 ALA A N 1
ATOM 628 C CA . ALA A 1 81 ? -3.284 -16.947 15.104 1.00 45.19 81 ALA A CA 1
ATOM 629 C C . ALA A 1 81 ? -4.471 -17.372 15.985 1.00 45.19 81 ALA A C 1
ATOM 631 O O . ALA A 1 81 ? -4.326 -18.171 16.910 1.00 45.19 81 ALA A O 1
ATOM 632 N N . ARG A 1 82 ? -5.652 -16.788 15.741 1.00 41.53 82 ARG A N 1
ATOM 633 C CA . ARG A 1 82 ? -6.912 -17.290 16.288 1.00 41.53 82 ARG A CA 1
ATOM 634 C C . ARG A 1 82 ? -6.951 -18.771 15.940 1.00 41.53 82 ARG A C 1
ATOM 636 O O . ARG A 1 82 ? -6.918 -19.115 14.763 1.00 41.53 82 ARG A O 1
ATOM 643 N N . ALA A 1 83 ? -6.921 -19.601 16.978 1.00 46.06 83 ALA A N 1
ATOM 644 C CA . ALA A 1 83 ? -6.901 -21.052 16.933 1.00 46.06 83 ALA A CA 1
ATOM 645 C C . ALA A 1 83 ? -7.583 -21.611 15.673 1.00 46.06 83 ALA A C 1
ATOM 647 O O . ALA A 1 83 ? -8.806 -21.711 15.602 1.00 46.06 83 ALA A O 1
ATOM 648 N N . MET A 1 84 ? -6.779 -21.995 14.681 1.00 42.56 84 MET A N 1
ATOM 649 C CA . MET A 1 84 ? -7.216 -22.887 13.618 1.00 42.56 84 MET A CA 1
ATOM 650 C C . MET A 1 84 ? -7.138 -24.302 14.172 1.00 42.56 84 MET A C 1
ATOM 652 O O . MET A 1 84 ? -6.176 -25.045 13.987 1.00 42.56 84 MET A O 1
ATOM 656 N N . THR A 1 85 ? -8.170 -24.657 14.925 1.00 46.16 85 THR A N 1
ATOM 657 C CA . THR A 1 85 ? -8.487 -26.036 15.257 1.00 46.16 85 THR A CA 1
ATOM 658 C C . THR A 1 85 ? -8.778 -26.799 13.959 1.00 46.16 85 THR A C 1
ATOM 660 O O . THR A 1 85 ? -9.770 -26.557 13.287 1.00 46.16 85 THR A O 1
ATOM 663 N N . ARG A 1 86 ? -7.857 -27.700 13.593 1.00 47.66 86 ARG A N 1
ATOM 664 C CA . ARG A 1 86 ? -7.986 -28.928 12.771 1.00 47.66 86 ARG A CA 1
ATOM 665 C C . ARG A 1 86 ? -8.742 -28.937 11.422 1.00 47.66 86 ARG A C 1
ATOM 667 O O . ARG A 1 86 ? -8.782 -30.004 10.819 1.00 47.66 86 ARG A O 1
ATOM 674 N N . THR A 1 87 ? -9.264 -27.826 10.903 1.00 41.62 87 THR A N 1
ATOM 675 C CA . THR A 1 87 ? -10.083 -27.825 9.664 1.00 41.62 87 THR A CA 1
ATOM 676 C C . THR A 1 87 ? -9.452 -27.044 8.497 1.00 41.62 87 THR A C 1
ATOM 678 O O . THR A 1 87 ? -9.927 -27.123 7.369 1.00 41.62 87 THR A O 1
ATOM 681 N N . THR A 1 88 ? -8.326 -26.348 8.700 1.00 48.62 88 THR A N 1
ATOM 682 C CA . THR A 1 88 ? -7.676 -25.519 7.655 1.00 48.62 88 THR A CA 1
ATOM 683 C C . THR A 1 88 ? -6.945 -26.318 6.559 1.00 48.62 88 THR A C 1
ATOM 685 O O . THR A 1 88 ? -6.513 -25.740 5.569 1.00 48.62 88 THR A O 1
ATOM 688 N N . ILE A 1 89 ? -6.831 -27.648 6.652 1.00 50.06 89 ILE A N 1
ATOM 689 C CA . ILE A 1 89 ? -6.071 -28.435 5.658 1.00 50.06 89 ILE A CA 1
ATOM 690 C C . ILE A 1 89 ? -6.753 -28.475 4.270 1.00 50.06 89 ILE A C 1
ATOM 692 O O . ILE A 1 89 ? -6.067 -28.633 3.267 1.00 50.06 89 ILE A O 1
ATOM 696 N N . THR A 1 90 ? -8.063 -28.238 4.141 1.00 42.44 90 THR A N 1
ATOM 697 C CA . THR A 1 90 ? -8.759 -28.463 2.851 1.00 42.44 90 THR A CA 1
ATOM 698 C C . THR A 1 90 ? -8.805 -27.255 1.901 1.00 42.44 90 THR A C 1
ATOM 700 O O . THR A 1 90 ? -9.313 -27.385 0.795 1.00 42.44 90 THR A O 1
ATOM 703 N N . ARG A 1 91 ? -8.263 -26.079 2.251 1.00 44.22 91 ARG A N 1
ATOM 704 C CA . ARG A 1 91 ? -8.207 -24.926 1.312 1.00 44.22 91 ARG A CA 1
ATOM 705 C C . ARG A 1 91 ? -6.803 -24.520 0.865 1.00 44.22 91 ARG A C 1
ATOM 707 O O . ARG A 1 91 ? -6.677 -23.579 0.093 1.00 44.22 91 ARG A O 1
ATOM 714 N N . ALA A 1 92 ? -5.787 -25.285 1.264 1.00 46.38 92 ALA A N 1
ATOM 715 C CA . ALA A 1 92 ? -4.468 -25.297 0.626 1.00 46.38 92 ALA A CA 1
ATOM 716 C C . ALA A 1 92 ? -4.338 -26.406 -0.450 1.00 46.38 92 ALA A C 1
ATOM 718 O O . ALA A 1 92 ? -3.244 -26.680 -0.925 1.00 46.38 92 ALA A O 1
ATOM 719 N N . CYS A 1 93 ? -5.452 -27.034 -0.850 1.00 47.47 93 CYS A N 1
ATOM 720 C CA . CYS A 1 93 ? -5.552 -27.921 -2.014 1.00 47.47 93 CYS A CA 1
ATOM 721 C C . CYS A 1 93 ? -6.714 -27.471 -2.913 1.00 47.47 93 CYS A C 1
ATOM 723 O O . CYS A 1 93 ? -7.740 -28.136 -2.958 1.00 47.47 93 CYS A O 1
ATOM 725 N N . VAL A 1 94 ? -6.562 -26.317 -3.573 1.00 46.53 94 VAL A N 1
ATOM 726 C CA . VAL A 1 94 ? -7.046 -26.067 -4.949 1.00 46.53 94 VAL A CA 1
ATOM 727 C C . VAL A 1 94 ? -6.064 -25.089 -5.616 1.00 46.53 94 VAL A C 1
ATOM 729 O O . VAL A 1 94 ? -6.392 -23.938 -5.883 1.00 46.53 94 VAL A O 1
ATOM 732 N N . VAL A 1 95 ? -4.815 -25.533 -5.754 1.00 40.53 95 VAL A N 1
ATOM 733 C CA . VAL A 1 95 ? -4.077 -25.682 -7.022 1.00 40.53 95 VAL A CA 1
ATOM 734 C C . VAL A 1 95 ? -3.353 -27.017 -6.905 1.00 40.53 95 VAL A C 1
ATOM 736 O O . VAL A 1 95 ? -2.897 -27.315 -5.776 1.00 40.53 95 VAL A O 1
#

Solvent-accessible surface area (backbone atoms only — not comparable to full-atom values): 6420 Å² total; per-residue (Å²): 134,87,79,80,80,83,78,87,60,72,82,75,70,58,63,84,86,67,44,86,88,73,59,52,70,63,59,54,49,53,53,48,52,52,50,55,39,63,66,41,89,53,73,87,73,27,62,52,69,72,52,50,50,38,33,74,76,71,46,68,47,69,62,52,51,44,71,76,49,88,63,96,64,91,65,76,72,69,78,69,64,70,80,78,75,92,64,71,73,70,76,78,61,85,121